Protein AF-A0A2P6QJM0-F1 (afdb_monomer_lite)

Sequence (159 aa):
MQVVRVQNLLHRGIGVHHAGLLPIVKEVVEMLFCRGVIKVVFDTLRKFDGKEFRQLLPGEYTKMAGRAGRRGLDKIGTVIVMCRDEILEERDLKHVIVGSATRLESQFRLTYIMIMHLLRVEELKVPIFFMSVPFIHIGERKQDRRSILNPFQIEEAKS

Secondary structure (DSSP, 8-state):
-HHHHHHHHHTTTEEE--TTS-HHHHHHHHHHHHTTSSEEEES-SEEE-SS-EEEPPHHHHHHHHGGGS-TTT-SS--EEE--SS----HHHHHHHHHSPPPP--------HHHHHHHHHSTT--HHHHHHH-HHHHTTTHHHHHHHSS--SSSSSS--

Structure (mmCIF, N/CA/C/O backbone):
data_AF-A0A2P6QJM0-F1
#
_entry.id   AF-A0A2P6QJM0-F1
#
loop_
_atom_site.group_PDB
_atom_site.id
_atom_site.type_symbol
_atom_site.label_atom_id
_atom_site.label_alt_id
_atom_site.label_comp_id
_atom_site.label_asym_id
_atom_site.label_entity_id
_atom_site.label_seq_id
_atom_site.pdbx_PDB_ins_code
_atom_site.Cartn_x
_atom_site.Cartn_y
_atom_site.Cartn_z
_atom_site.occupancy
_atom_site.B_iso_or_equiv
_atom_site.auth_seq_id
_atom_site.auth_comp_id
_atom_site.auth_asym_id
_atom_site.auth_atom_id
_atom_site.pdbx_PDB_model_num
ATOM 1 N N . MET A 1 1 ? -3.262 13.580 -19.396 1.00 64.44 1 MET A N 1
ATOM 2 C CA . MET A 1 1 ? -4.316 12.952 -18.563 1.00 64.44 1 MET A CA 1
ATOM 3 C C . MET A 1 1 ? -3.785 11.644 -17.979 1.00 64.44 1 MET A C 1
ATOM 5 O O . MET A 1 1 ? -3.162 10.887 -18.717 1.00 64.44 1 MET A O 1
ATOM 9 N N . GLN A 1 2 ? -3.990 11.377 -16.684 1.00 72.00 2 GLN A N 1
ATOM 10 C CA . GLN A 1 2 ? -3.441 10.200 -15.980 1.00 72.00 2 GLN A CA 1
ATOM 11 C C . GLN A 1 2 ? -3.797 8.862 -16.662 1.00 72.00 2 GLN A C 1
ATOM 13 O O . GLN A 1 2 ? -2.964 7.963 -16.736 1.00 72.00 2 GLN A O 1
ATOM 18 N N . VAL A 1 3 ? -5.008 8.764 -17.221 1.00 82.44 3 VAL A N 1
ATOM 19 C CA . VAL A 1 3 ? -5.524 7.565 -17.905 1.00 82.44 3 VAL A CA 1
ATOM 20 C C . VAL A 1 3 ? -4.653 7.161 -19.098 1.00 82.44 3 VAL A C 1
ATOM 22 O O . VAL A 1 3 ? -4.223 6.016 -19.174 1.00 82.44 3 VAL A O 1
ATOM 25 N N . VAL A 1 4 ? -4.311 8.108 -19.977 1.00 85.31 4 VAL A N 1
ATOM 26 C CA . VAL A 1 4 ? -3.499 7.847 -21.183 1.00 85.31 4 VAL A CA 1
ATOM 27 C C . VAL A 1 4 ? -2.096 7.354 -20.813 1.00 85.31 4 VAL A C 1
ATOM 29 O O . VAL A 1 4 ? -1.562 6.435 -21.430 1.00 85.31 4 VAL A O 1
ATOM 32 N N . ARG A 1 5 ? -1.503 7.920 -19.752 1.00 81.50 5 ARG A N 1
ATOM 33 C CA . ARG A 1 5 ? -0.182 7.502 -19.260 1.00 81.50 5 ARG A CA 1
ATOM 34 C C . ARG A 1 5 ? -0.206 6.059 -18.753 1.00 81.50 5 ARG A C 1
ATOM 36 O O . ARG A 1 5 ? 0.697 5.294 -19.080 1.00 81.50 5 ARG A O 1
ATOM 43 N N . VAL A 1 6 ? -1.225 5.684 -17.980 1.00 82.69 6 VAL A N 1
ATOM 44 C CA . VAL A 1 6 ? -1.355 4.313 -17.461 1.00 82.69 6 VAL A CA 1
ATOM 45 C C . VAL A 1 6 ? -1.690 3.329 -18.581 1.00 82.69 6 VAL A C 1
ATOM 47 O O . VAL A 1 6 ? -1.086 2.265 -18.633 1.00 82.69 6 VAL A O 1
ATOM 50 N N . GLN A 1 7 ? -2.554 3.697 -19.528 1.00 85.69 7 GLN A N 1
ATOM 51 C CA . GLN A 1 7 ? -2.875 2.866 -20.691 1.00 85.69 7 GLN A CA 1
ATOM 52 C C . GLN A 1 7 ? -1.621 2.494 -21.500 1.00 85.69 7 GLN A C 1
ATOM 54 O O . GLN A 1 7 ? -1.417 1.325 -21.821 1.00 85.69 7 GLN A O 1
ATOM 59 N N . ASN A 1 8 ? -0.739 3.463 -21.763 1.00 85.12 8 ASN A N 1
ATOM 60 C CA . ASN A 1 8 ? 0.519 3.218 -22.476 1.00 85.12 8 ASN A CA 1
ATOM 61 C C . ASN A 1 8 ? 1.452 2.250 -21.733 1.00 85.12 8 ASN A C 1
ATOM 63 O O . ASN A 1 8 ? 2.170 1.481 -22.367 1.00 85.12 8 ASN A O 1
ATOM 67 N N . LEU A 1 9 ? 1.452 2.273 -20.399 1.00 82.81 9 LEU A N 1
ATOM 68 C CA . LEU A 1 9 ? 2.246 1.349 -19.586 1.00 82.81 9 LEU A CA 1
ATOM 69 C C . LEU A 1 9 ? 1.616 -0.047 -19.547 1.00 82.81 9 LEU A C 1
ATOM 71 O O . LEU A 1 9 ? 2.327 -1.041 -19.694 1.00 82.81 9 LEU A O 1
ATOM 75 N N . LEU A 1 10 ? 0.287 -0.122 -19.460 1.00 82.88 10 LEU A N 1
ATOM 76 C CA . LEU A 1 10 ? -0.452 -1.383 -19.484 1.00 82.88 10 LEU A CA 1
ATOM 77 C C . LEU A 1 10 ? -0.259 -2.137 -20.805 1.00 82.88 10 LEU A C 1
ATOM 79 O O . LEU A 1 10 ? -0.044 -3.345 -20.771 1.00 82.88 10 LEU A O 1
ATOM 83 N N . HIS A 1 11 ? -0.228 -1.441 -21.949 1.00 84.00 11 HIS A N 1
ATOM 84 C CA . HIS A 1 11 ? 0.108 -2.055 -23.244 1.00 84.00 11 HIS A CA 1
ATOM 85 C C . HIS A 1 11 ? 1.513 -2.673 -23.281 1.00 84.00 11 HIS A C 1
ATOM 87 O O . HIS A 1 11 ? 1.771 -3.570 -24.076 1.00 84.00 11 HIS A O 1
ATOM 93 N N . ARG A 1 12 ? 2.423 -2.222 -22.410 1.00 82.88 12 ARG A N 1
ATOM 94 C CA . ARG A 1 12 ? 3.784 -2.761 -22.272 1.00 82.88 12 ARG A CA 1
ATOM 95 C C . ARG A 1 12 ? 3.887 -3.840 -21.189 1.00 82.88 12 ARG A C 1
ATOM 97 O O . ARG A 1 12 ? 4.993 -4.251 -20.856 1.00 82.88 12 ARG A O 1
ATOM 104 N N . GLY A 1 13 ? 2.763 -4.275 -20.614 1.00 78.75 13 GLY A N 1
ATOM 105 C CA . GLY A 1 13 ? 2.743 -5.255 -19.529 1.00 78.75 13 GLY A CA 1
ATOM 106 C C . GLY A 1 13 ? 3.102 -4.673 -18.155 1.00 78.75 13 GLY A C 1
ATOM 107 O O . GLY A 1 13 ? 3.442 -5.425 -17.242 1.00 78.75 13 GLY A O 1
ATOM 108 N N . ILE A 1 14 ? 3.066 -3.345 -17.993 1.00 82.00 14 ILE A N 1
ATOM 109 C CA . ILE A 1 14 ? 3.512 -2.649 -16.781 1.00 82.00 14 ILE A CA 1
ATOM 110 C C . ILE A 1 14 ? 2.326 -1.934 -16.126 1.00 82.00 14 ILE A C 1
ATOM 112 O O . ILE A 1 14 ? 1.753 -1.000 -16.682 1.00 82.00 14 ILE A O 1
ATOM 116 N N . GLY A 1 15 ? 1.975 -2.350 -14.912 1.00 80.50 15 GLY A N 1
ATOM 117 C CA . GLY A 1 15 ? 1.005 -1.664 -14.064 1.00 80.50 15 GLY A CA 1
ATOM 118 C C . GLY A 1 15 ? 1.698 -0.706 -13.113 1.00 80.50 15 GLY A C 1
ATOM 119 O O . GLY A 1 15 ? 2.701 -1.072 -12.512 1.00 80.50 15 GLY A O 1
ATOM 120 N N . VAL A 1 16 ? 1.154 0.495 -12.933 1.00 81.69 16 VAL A N 1
ATOM 121 C CA . VAL A 1 16 ? 1.629 1.425 -11.903 1.00 81.69 16 VAL A CA 1
ATOM 122 C C . VAL A 1 16 ? 0.657 1.405 -10.734 1.00 81.69 16 VAL A C 1
ATOM 124 O O . VAL A 1 16 ? -0.548 1.502 -10.951 1.00 81.69 16 VAL A O 1
ATOM 127 N N . HIS A 1 17 ? 1.163 1.306 -9.505 1.00 77.69 17 HIS A N 1
ATOM 128 C CA . HIS A 1 17 ? 0.351 1.355 -8.288 1.00 77.69 17 HIS A CA 1
ATOM 129 C C . HIS A 1 17 ? 0.906 2.413 -7.329 1.00 77.69 17 HIS A C 1
ATOM 131 O O . HIS A 1 17 ? 1.977 2.246 -6.755 1.00 77.69 17 HIS A O 1
ATOM 137 N N . HIS A 1 18 ? 0.201 3.537 -7.190 1.00 76.25 18 HIS A N 1
ATOM 138 C CA . HIS A 1 18 ? 0.476 4.548 -6.165 1.00 76.25 18 HIS A CA 1
ATOM 139 C C . HIS A 1 18 ? -0.837 5.154 -5.649 1.00 76.25 18 HIS A C 1
ATOM 141 O O . HIS A 1 18 ? -1.878 5.084 -6.307 1.00 76.25 18 HIS A O 1
ATOM 147 N N . ALA A 1 19 ? -0.798 5.763 -4.461 1.00 67.00 19 ALA A N 1
ATOM 148 C CA . ALA A 1 19 ? -1.989 6.278 -3.774 1.00 67.00 19 ALA A CA 1
ATOM 149 C C . ALA A 1 19 ? -2.710 7.421 -4.516 1.00 67.00 19 ALA A C 1
ATOM 151 O O . ALA A 1 19 ? -3.883 7.667 -4.263 1.00 67.00 19 ALA A O 1
ATOM 152 N N . GLY A 1 20 ? -2.015 8.100 -5.430 1.00 71.69 20 GLY A N 1
ATOM 153 C CA . GLY A 1 20 ? -2.546 9.207 -6.234 1.00 71.69 20 GLY A CA 1
ATOM 154 C C . GLY A 1 20 ? -3.296 8.786 -7.502 1.00 71.69 20 GLY A C 1
ATOM 155 O O . GLY A 1 20 ? -3.702 9.655 -8.266 1.00 71.69 20 GLY A O 1
ATOM 156 N N . LEU A 1 21 ? -3.458 7.486 -7.770 1.00 77.19 21 LEU A N 1
ATOM 157 C CA . LEU A 1 21 ? -4.240 7.026 -8.917 1.00 77.19 21 LEU A CA 1
ATOM 158 C C . LEU A 1 21 ? -5.743 7.144 -8.639 1.00 77.19 21 LEU A C 1
ATOM 160 O O . LEU A 1 21 ? -6.222 6.670 -7.611 1.00 77.19 21 LEU A O 1
ATOM 164 N N . LEU A 1 22 ? -6.493 7.688 -9.606 1.00 82.00 22 LEU A N 1
ATOM 165 C CA . LEU A 1 22 ? -7.953 7.543 -9.678 1.00 82.00 22 LEU A CA 1
ATOM 166 C C . LEU A 1 22 ? -8.413 6.112 -9.309 1.00 82.00 22 LEU A C 1
ATOM 168 O O . LEU A 1 22 ? -7.851 5.156 -9.858 1.00 82.00 22 LEU A O 1
ATOM 172 N N . PRO A 1 23 ? -9.456 5.950 -8.467 1.00 82.00 23 PRO A N 1
ATOM 173 C CA . PRO A 1 23 ? -9.934 4.638 -8.021 1.00 82.00 23 PRO A CA 1
ATOM 174 C C . PRO A 1 23 ? -10.176 3.648 -9.168 1.00 82.00 23 PRO A C 1
ATOM 176 O O . PRO A 1 23 ? -9.668 2.532 -9.125 1.00 82.00 23 PRO A O 1
ATOM 179 N N . ILE A 1 24 ? -10.824 4.100 -10.250 1.00 85.38 24 ILE A N 1
ATOM 180 C CA . ILE A 1 24 ? -11.087 3.287 -11.451 1.00 85.38 24 ILE A CA 1
ATOM 181 C C . ILE A 1 24 ? -9.796 2.749 -12.093 1.00 85.38 24 ILE A C 1
ATOM 183 O O . ILE A 1 24 ? -9.723 1.600 -12.519 1.00 85.38 24 ILE A O 1
ATOM 187 N N . VAL A 1 25 ? -8.736 3.561 -12.138 1.00 84.00 25 VAL A N 1
ATOM 188 C CA . VAL A 1 25 ? -7.452 3.174 -12.739 1.00 84.00 25 VAL A CA 1
ATOM 189 C C . VAL A 1 25 ? -6.742 2.159 -11.848 1.00 84.00 25 VAL A C 1
ATOM 191 O O . VAL A 1 25 ? -6.160 1.198 -12.347 1.00 84.00 25 VAL A O 1
ATOM 194 N N . LYS A 1 26 ? -6.824 2.347 -10.529 1.00 81.12 26 LYS A N 1
ATOM 195 C CA . LYS A 1 26 ? -6.265 1.422 -9.544 1.00 81.12 26 LYS A CA 1
ATOM 196 C C . LYS A 1 26 ? -6.932 0.047 -9.620 1.00 81.12 26 LYS A C 1
ATOM 198 O O . LYS A 1 26 ? -6.224 -0.954 -9.644 1.00 81.12 26 LYS A O 1
ATOM 203 N N . GLU A 1 27 ? -8.259 -0.006 -9.735 1.00 83.12 27 GLU A N 1
ATOM 204 C CA . GLU A 1 27 ? -9.007 -1.261 -9.893 1.00 83.12 27 GLU A CA 1
ATOM 205 C C . GLU A 1 27 ? -8.611 -2.020 -11.164 1.00 83.12 27 GLU A C 1
ATOM 207 O O . GLU A 1 27 ? -8.372 -3.227 -11.113 1.00 83.12 27 GLU A O 1
ATOM 212 N N . VAL A 1 28 ? -8.472 -1.322 -12.297 1.00 85.62 28 VAL A N 1
ATOM 213 C CA . VAL A 1 28 ? -8.047 -1.942 -13.563 1.00 85.62 28 VAL A CA 1
ATOM 214 C C . VAL A 1 28 ? -6.632 -2.510 -13.455 1.00 85.62 28 VAL A C 1
ATOM 216 O O . VAL A 1 28 ? -6.401 -3.646 -13.870 1.00 85.62 28 VAL A O 1
ATOM 219 N N . VAL A 1 29 ? -5.691 -1.759 -12.873 1.00 82.81 29 VAL A N 1
ATOM 220 C CA . VAL A 1 29 ? -4.320 -2.243 -12.648 1.00 82.81 29 VAL A CA 1
ATOM 221 C C . VAL A 1 29 ? -4.327 -3.471 -11.735 1.00 82.81 29 VAL A C 1
ATOM 223 O O . VAL A 1 29 ? -3.688 -4.467 -12.061 1.00 82.81 29 VAL A O 1
ATOM 226 N N . GLU A 1 30 ? -5.076 -3.452 -10.630 1.00 78.25 30 GLU A N 1
ATOM 227 C CA . GLU A 1 30 ? -5.169 -4.596 -9.714 1.00 78.25 30 GLU A CA 1
ATOM 228 C C . GLU A 1 30 ? -5.797 -5.829 -10.386 1.00 78.25 30 GLU A C 1
ATOM 230 O O . GLU A 1 30 ? -5.301 -6.943 -10.222 1.00 78.25 30 GLU A O 1
ATOM 235 N N . MET A 1 31 ? -6.837 -5.648 -11.201 1.00 81.81 31 MET A N 1
ATOM 236 C CA . MET A 1 31 ? -7.498 -6.738 -11.923 1.00 81.81 31 MET A CA 1
ATOM 237 C C . MET A 1 31 ? -6.581 -7.380 -12.972 1.00 81.81 31 MET A C 1
ATOM 239 O O . MET A 1 31 ? -6.449 -8.607 -13.017 1.00 81.81 31 MET A O 1
ATOM 243 N N . LEU A 1 32 ? -5.906 -6.569 -13.790 1.00 80.75 32 LEU A N 1
ATOM 244 C CA . LEU A 1 32 ? -4.950 -7.053 -14.790 1.00 80.75 32 LEU A CA 1
ATOM 245 C C . LEU A 1 32 ? -3.743 -7.726 -14.126 1.00 80.75 32 LEU A C 1
ATOM 247 O O . LEU A 1 32 ? -3.238 -8.741 -14.611 1.00 80.75 32 LEU A O 1
ATOM 251 N N . PHE A 1 33 ? -3.319 -7.213 -12.975 1.00 77.88 33 PHE A N 1
ATOM 252 C CA . PHE A 1 33 ? -2.262 -7.824 -12.191 1.00 77.88 33 PHE A CA 1
ATOM 253 C C . PHE A 1 33 ? -2.667 -9.202 -11.645 1.00 77.88 33 PHE A C 1
ATOM 255 O O . PHE A 1 33 ? -1.943 -10.177 -11.836 1.00 77.88 33 PHE A O 1
ATOM 262 N N . CYS A 1 34 ? -3.863 -9.328 -11.063 1.00 72.75 34 CYS A N 1
ATOM 263 C CA . CYS A 1 34 ? -4.404 -10.612 -10.603 1.00 72.75 34 CYS A CA 1
ATOM 264 C C . CYS A 1 34 ? -4.560 -11.632 -11.743 1.00 72.75 34 CYS A C 1
ATOM 266 O O . CYS A 1 34 ? -4.386 -12.834 -11.536 1.00 72.75 34 CYS A O 1
ATOM 268 N N . ARG A 1 35 ? -4.836 -11.173 -12.970 1.00 77.75 35 ARG A N 1
ATOM 269 C CA . ARG A 1 35 ? -4.856 -12.026 -14.170 1.00 77.75 35 ARG A CA 1
ATOM 270 C C . ARG A 1 35 ? -3.460 -12.451 -14.642 1.00 77.75 35 ARG A C 1
ATOM 272 O O . ARG A 1 35 ? -3.355 -13.377 -15.439 1.00 77.75 35 ARG A O 1
ATOM 279 N N . GLY A 1 36 ? -2.394 -11.840 -14.122 1.00 72.56 36 GLY A N 1
ATOM 280 C CA . GLY A 1 36 ? -1.001 -12.142 -14.463 1.00 72.56 36 GLY A CA 1
ATOM 281 C C . GLY A 1 36 ? -0.557 -11.613 -15.821 1.00 72.56 36 GLY A C 1
ATOM 282 O O . GLY A 1 36 ? 0.459 -12.067 -16.338 1.00 72.56 36 GLY A O 1
ATOM 283 N N . VAL A 1 37 ? -1.310 -10.677 -16.404 1.00 77.69 37 VAL A N 1
ATOM 284 C CA . VAL A 1 37 ? -0.973 -10.074 -17.704 1.00 77.69 37 VAL A CA 1
ATOM 285 C C . VAL A 1 37 ? 0.001 -8.901 -17.574 1.00 77.69 37 VAL A C 1
ATOM 287 O O . VAL A 1 37 ? 0.584 -8.481 -18.568 1.00 77.69 37 VAL A O 1
ATOM 290 N N . ILE A 1 38 ? 0.197 -8.380 -16.357 1.00 77.62 38 ILE A N 1
ATOM 291 C CA . ILE A 1 38 ? 1.110 -7.267 -16.079 1.00 77.62 38 ILE A CA 1
ATOM 292 C C . ILE A 1 38 ? 1.948 -7.518 -14.820 1.00 77.62 38 ILE A C 1
ATOM 294 O O . ILE A 1 38 ? 1.538 -8.255 -13.922 1.00 77.62 38 ILE A O 1
ATOM 298 N N . LYS A 1 39 ? 3.108 -6.864 -14.724 1.00 75.12 39 LYS A N 1
ATOM 299 C CA . LYS A 1 39 ? 3.902 -6.738 -13.489 1.00 75.12 39 LYS A CA 1
ATOM 300 C C . LYS A 1 39 ? 3.613 -5.383 -12.831 1.00 75.12 39 LYS A C 1
ATOM 302 O O . LYS A 1 39 ? 3.436 -4.394 -13.541 1.00 75.12 39 LYS A O 1
ATOM 307 N N . VAL A 1 40 ? 3.536 -5.330 -11.496 1.00 71.25 40 VAL A N 1
ATOM 308 C CA . VAL A 1 40 ? 3.243 -4.088 -10.753 1.00 71.25 40 VAL A CA 1
ATOM 309 C C . VAL A 1 40 ? 4.525 -3.359 -10.379 1.00 71.25 40 VAL A C 1
ATOM 311 O O . VAL A 1 40 ? 5.472 -3.934 -9.841 1.00 71.25 40 VAL A O 1
ATOM 314 N N . VAL A 1 41 ? 4.503 -2.064 -10.658 1.00 70.56 41 VAL A N 1
ATOM 315 C CA . VAL A 1 41 ? 5.556 -1.098 -10.405 1.00 70.56 41 VAL A CA 1
ATOM 316 C C . VAL A 1 41 ? 5.012 -0.028 -9.461 1.00 70.56 41 VAL A C 1
ATOM 318 O O . VAL A 1 41 ? 3.987 0.599 -9.736 1.00 70.56 41 VAL A O 1
ATOM 321 N N . PHE A 1 42 ? 5.694 0.193 -8.346 1.00 72.81 42 PHE A N 1
ATOM 322 C CA . PHE A 1 42 ? 5.407 1.295 -7.434 1.00 72.81 42 PHE A CA 1
ATO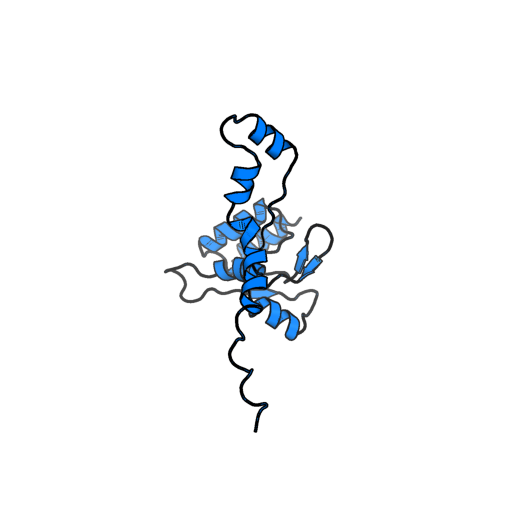M 323 C C . PHE A 1 42 ? 6.130 2.547 -7.927 1.00 72.81 42 PHE A C 1
ATOM 325 O O . PHE A 1 42 ? 7.348 2.523 -8.057 1.00 72.81 42 PHE A O 1
ATOM 332 N N . ASP A 1 43 ? 5.389 3.618 -8.231 1.00 69.44 43 ASP A N 1
ATOM 333 C CA . ASP A 1 43 ? 5.972 4.867 -8.765 1.00 69.44 43 ASP A CA 1
ATOM 334 C C . ASP A 1 43 ? 6.713 5.665 -7.685 1.00 69.44 43 ASP A C 1
ATOM 336 O O . ASP A 1 43 ? 7.701 6.327 -7.974 1.00 69.44 43 ASP A O 1
ATOM 340 N N . THR A 1 44 ? 6.222 5.609 -6.441 1.00 75.25 44 THR A N 1
ATOM 341 C CA . THR A 1 44 ? 6.821 6.262 -5.273 1.00 75.25 44 THR A CA 1
ATOM 342 C C . THR A 1 44 ? 6.507 5.471 -4.001 1.00 75.25 44 THR A C 1
ATOM 344 O O . THR A 1 44 ? 5.465 4.816 -3.902 1.00 75.25 44 THR A O 1
ATOM 347 N N . LEU A 1 45 ? 7.377 5.561 -2.988 1.00 79.62 45 LEU A N 1
ATOM 348 C CA . LEU A 1 45 ? 7.113 5.031 -1.640 1.00 79.62 45 LEU A CA 1
ATOM 349 C C . LEU A 1 45 ? 6.497 6.083 -0.702 1.00 79.62 45 LEU A C 1
ATOM 351 O O . LEU A 1 45 ? 6.648 6.011 0.518 1.00 79.62 45 LEU A O 1
ATOM 355 N N . ARG A 1 46 ? 5.790 7.070 -1.264 1.00 79.94 46 ARG A N 1
ATOM 356 C CA . ARG A 1 46 ? 5.089 8.113 -0.510 1.00 79.94 46 ARG A CA 1
ATOM 357 C C . ARG A 1 46 ? 3.588 8.035 -0.749 1.00 79.94 46 ARG A C 1
ATOM 359 O O . ARG A 1 46 ? 3.117 7.720 -1.841 1.00 79.94 46 ARG A O 1
ATOM 366 N N . LYS A 1 47 ? 2.826 8.347 0.290 1.00 81.19 47 LYS A N 1
ATOM 367 C CA . LYS A 1 47 ? 1.368 8.369 0.290 1.00 81.19 47 LYS A CA 1
ATOM 368 C C . LYS A 1 47 ? 0.875 9.715 0.806 1.00 81.19 47 LYS A C 1
ATOM 370 O O . LYS A 1 47 ? 1.405 10.247 1.777 1.00 81.19 47 LYS A O 1
ATOM 375 N N . PHE A 1 48 ? -0.155 10.242 0.151 1.00 80.62 48 PHE A N 1
ATOM 376 C CA . PHE A 1 48 ? -0.885 11.409 0.627 1.00 80.62 48 PHE A CA 1
ATOM 377 C C . PHE A 1 48 ? -1.940 10.983 1.649 1.00 80.62 48 PHE A C 1
ATOM 379 O O . PHE A 1 48 ? -2.811 10.169 1.338 1.00 80.62 48 PHE A O 1
ATOM 386 N N . ASP A 1 49 ? -1.870 11.546 2.849 1.00 81.06 49 ASP A N 1
ATOM 387 C CA . ASP A 1 49 ? -2.778 11.220 3.957 1.00 81.06 49 ASP A CA 1
ATOM 388 C C . ASP A 1 49 ? -3.943 12.216 4.105 1.00 81.06 49 ASP A C 1
ATOM 390 O O . ASP A 1 49 ? -4.648 12.228 5.111 1.00 81.06 49 ASP A O 1
ATOM 394 N N . GLY A 1 50 ? -4.152 13.079 3.106 1.00 79.50 50 GLY A N 1
ATOM 395 C CA . GLY A 1 50 ? -5.155 14.149 3.150 1.00 79.50 50 GLY A CA 1
ATOM 396 C C . GLY A 1 50 ? -4.604 15.492 3.638 1.00 79.50 50 GLY A C 1
ATOM 397 O O . GLY A 1 50 ? -5.247 16.515 3.428 1.00 79.50 50 GLY A O 1
ATOM 398 N N . LYS A 1 51 ? -3.413 15.500 4.250 1.00 84.06 51 LYS A N 1
ATOM 399 C CA . LYS A 1 51 ? -2.700 16.713 4.689 1.00 84.06 51 LYS A CA 1
ATOM 400 C C . LYS A 1 51 ? -1.380 16.892 3.949 1.00 84.06 51 LYS A C 1
ATOM 402 O O . LYS A 1 51 ? -1.163 17.915 3.315 1.00 84.06 51 LYS A O 1
ATOM 407 N N . GLU A 1 52 ? -0.528 15.874 3.994 1.00 84.88 52 GLU A N 1
ATOM 408 C CA . GLU A 1 52 ? 0.803 15.900 3.394 1.00 84.88 52 GLU A CA 1
ATOM 409 C C . GLU A 1 52 ? 1.164 14.554 2.758 1.00 84.88 52 GLU A C 1
ATOM 411 O O . GLU A 1 52 ? 0.519 13.527 3.001 1.00 84.88 52 GLU A O 1
ATOM 416 N N . PHE A 1 53 ? 2.202 14.572 1.921 1.00 80.56 53 PHE A N 1
ATOM 417 C CA . PHE A 1 53 ? 2.826 13.363 1.398 1.00 80.56 53 PHE A CA 1
ATOM 418 C C . PHE A 1 53 ? 3.839 12.839 2.414 1.00 80.56 53 PHE A C 1
ATOM 420 O O . PHE A 1 53 ? 4.912 13.419 2.571 1.00 80.56 53 PHE A O 1
ATOM 427 N N . ARG A 1 54 ? 3.544 11.706 3.049 1.00 84.94 54 ARG A N 1
ATOM 428 C CA . ARG A 1 54 ? 4.470 11.019 3.961 1.00 84.94 54 ARG A CA 1
ATOM 429 C C . ARG A 1 54 ? 4.988 9.714 3.368 1.00 84.94 54 ARG A C 1
ATOM 431 O O . ARG A 1 54 ? 4.409 9.193 2.417 1.00 84.94 54 ARG A O 1
ATOM 438 N N . GLN A 1 55 ? 6.060 9.167 3.933 1.00 84.06 55 GLN A N 1
ATOM 439 C CA . GLN A 1 55 ? 6.534 7.830 3.569 1.00 84.06 55 GLN A CA 1
ATOM 440 C C . GLN A 1 55 ? 5.481 6.761 3.906 1.00 84.06 55 GLN A C 1
ATOM 442 O O . GLN A 1 55 ? 4.695 6.899 4.853 1.00 84.06 55 GLN A O 1
ATOM 447 N N . LEU A 1 56 ? 5.445 5.701 3.098 1.00 85.44 56 LEU A N 1
ATOM 448 C CA . LEU A 1 56 ? 4.603 4.536 3.343 1.00 85.44 56 LEU A CA 1
ATOM 449 C C . LEU A 1 56 ? 5.004 3.851 4.644 1.00 85.44 56 LEU A C 1
ATOM 451 O O . LEU A 1 56 ? 6.179 3.625 4.908 1.00 85.44 56 LEU A O 1
ATOM 455 N N . LEU A 1 57 ? 4.012 3.442 5.426 1.00 87.75 57 LEU A N 1
ATOM 456 C CA . LEU A 1 57 ? 4.270 2.593 6.580 1.00 87.75 57 LEU A CA 1
ATOM 457 C C . LEU A 1 57 ? 4.630 1.175 6.107 1.00 87.75 57 LEU A C 1
ATOM 459 O O . LEU A 1 57 ? 4.082 0.712 5.098 1.00 87.75 57 LEU A O 1
ATOM 463 N N . PRO A 1 58 ? 5.439 0.418 6.867 1.00 89.50 58 PRO A N 1
ATOM 464 C CA . PRO A 1 58 ? 5.839 -0.935 6.468 1.00 89.50 58 PRO A CA 1
ATOM 465 C C . PRO A 1 58 ? 4.644 -1.880 6.265 1.00 89.50 58 PRO A C 1
ATOM 467 O O . PRO A 1 58 ? 4.609 -2.706 5.351 1.00 89.50 58 PRO A O 1
ATOM 470 N N . GLY A 1 59 ? 3.591 -1.701 7.071 1.00 87.31 59 GLY A N 1
ATOM 471 C CA . GLY A 1 59 ? 2.332 -2.429 6.915 1.00 87.31 59 GLY A CA 1
ATOM 472 C C . GLY A 1 59 ? 1.540 -2.043 5.658 1.00 87.31 59 GLY A C 1
ATOM 473 O O . GLY A 1 59 ? 0.846 -2.888 5.098 1.00 87.31 59 GLY A O 1
ATOM 474 N N . GLU A 1 60 ? 1.635 -0.795 5.190 1.00 85.31 60 GLU A N 1
ATOM 475 C CA . GLU A 1 60 ? 1.015 -0.355 3.931 1.00 85.31 60 GLU A CA 1
ATOM 476 C C . GLU A 1 60 ? 1.765 -0.948 2.737 1.00 85.31 60 GLU A C 1
ATOM 478 O O . GLU A 1 60 ? 1.135 -1.535 1.856 1.00 85.31 60 GLU A O 1
ATOM 483 N N . TYR A 1 61 ? 3.101 -0.873 2.752 1.00 86.38 61 TYR A N 1
ATOM 484 C CA . TYR A 1 61 ? 3.950 -1.500 1.741 1.00 86.38 61 TYR A CA 1
ATOM 485 C C . TYR A 1 61 ? 3.687 -3.007 1.654 1.00 86.38 61 TYR A C 1
ATOM 487 O O . TYR A 1 61 ? 3.341 -3.499 0.585 1.00 86.38 61 TYR A O 1
ATOM 495 N N . THR A 1 62 ? 3.725 -3.727 2.780 1.00 86.31 62 THR A N 1
ATOM 496 C CA . THR A 1 62 ? 3.487 -5.181 2.821 1.00 86.31 62 THR A CA 1
ATOM 497 C C . THR A 1 62 ? 2.110 -5.561 2.272 1.00 86.31 62 THR A C 1
ATOM 499 O O . THR A 1 62 ? 1.982 -6.553 1.559 1.00 86.31 62 THR A O 1
ATOM 502 N N . LYS A 1 63 ? 1.063 -4.768 2.541 1.00 83.38 63 LYS A N 1
ATOM 503 C CA . LYS A 1 63 ? -0.283 -5.015 1.992 1.00 83.38 63 LYS A CA 1
ATOM 504 C C . LYS A 1 63 ? -0.337 -4.864 0.474 1.00 83.38 63 LYS A C 1
ATOM 506 O O . LYS A 1 63 ? -1.070 -5.607 -0.174 1.00 83.38 63 LYS A O 1
ATOM 511 N N . MET A 1 64 ? 0.394 -3.901 -0.082 1.00 81.50 64 MET A N 1
ATOM 512 C CA . MET A 1 64 ? 0.427 -3.671 -1.526 1.00 81.50 64 MET A CA 1
ATOM 513 C C . MET A 1 64 ? 1.356 -4.672 -2.224 1.00 81.50 64 MET A C 1
ATOM 515 O O . MET A 1 64 ? 0.923 -5.384 -3.125 1.00 81.50 64 MET A O 1
ATOM 519 N N . ALA A 1 65 ? 2.604 -4.784 -1.763 1.00 82.50 65 ALA A N 1
ATOM 520 C CA . ALA A 1 65 ? 3.624 -5.688 -2.288 1.00 82.50 65 ALA A CA 1
ATOM 521 C C . ALA A 1 65 ? 3.255 -7.168 -2.101 1.00 82.50 65 ALA A C 1
ATOM 523 O O . ALA A 1 65 ? 3.508 -7.983 -2.980 1.00 82.50 65 ALA A O 1
ATOM 524 N N . GLY A 1 66 ? 2.591 -7.525 -0.999 1.00 80.69 66 GLY A N 1
ATOM 525 C CA . GLY A 1 66 ? 2.161 -8.897 -0.715 1.00 80.69 66 GLY A CA 1
ATOM 526 C C . GLY A 1 66 ? 1.114 -9.438 -1.689 1.00 80.69 66 GLY A C 1
ATOM 527 O O . GLY A 1 66 ? 0.938 -10.649 -1.789 1.00 80.69 66 GLY A O 1
ATOM 528 N N . ARG A 1 67 ? 0.451 -8.565 -2.459 1.00 76.56 67 ARG A N 1
ATOM 529 C CA . ARG A 1 67 ? -0.426 -8.992 -3.555 1.00 76.56 67 ARG A CA 1
ATOM 530 C C . ARG A 1 67 ? 0.348 -9.445 -4.785 1.00 76.56 67 ARG A C 1
ATOM 532 O O . ARG A 1 67 ? -0.260 -10.072 -5.638 1.00 76.56 67 ARG A O 1
ATOM 539 N N . 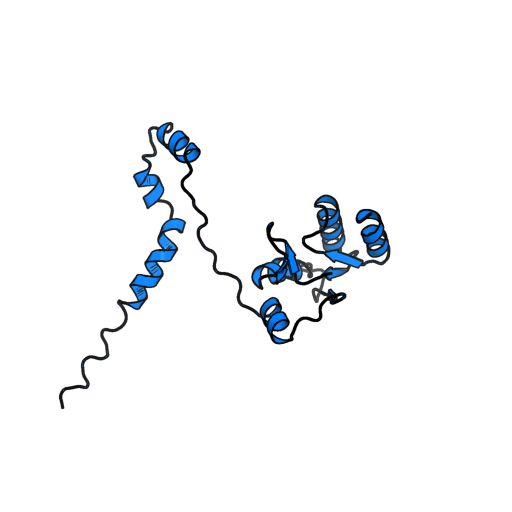ALA A 1 68 ? 1.655 -9.177 -4.871 1.00 78.06 68 ALA A N 1
ATOM 540 C CA . ALA A 1 68 ? 2.445 -9.366 -6.082 1.00 78.06 68 ALA A CA 1
ATOM 541 C C . ALA A 1 68 ? 2.676 -10.830 -6.512 1.00 78.06 68 ALA A C 1
ATOM 543 O O . ALA A 1 68 ? 3.208 -11.081 -7.592 1.00 78.06 68 ALA A O 1
ATOM 544 N N . GLY A 1 69 ? 2.325 -11.808 -5.678 1.00 75.94 69 GLY A N 1
ATOM 545 C CA . GLY A 1 69 ? 2.425 -13.228 -6.011 1.00 75.94 69 GLY A CA 1
ATOM 546 C C . GLY A 1 69 ? 1.054 -13.891 -6.035 1.00 75.94 69 GLY A C 1
ATOM 547 O O . GLY A 1 69 ? 0.316 -13.821 -5.052 1.00 75.94 69 GLY A O 1
ATOM 548 N N . ARG A 1 70 ? 0.716 -14.584 -7.129 1.00 77.50 70 ARG A N 1
ATOM 549 C CA . ARG A 1 70 ? -0.502 -15.401 -7.203 1.00 77.50 70 ARG A CA 1
ATOM 550 C C . ARG A 1 70 ? -0.227 -16.805 -6.680 1.00 77.50 70 ARG A C 1
ATOM 552 O O . ARG A 1 70 ? 0.594 -17.544 -7.229 1.00 77.50 70 ARG A O 1
ATOM 559 N N . ARG A 1 71 ? -0.951 -17.192 -5.628 1.00 82.00 71 ARG A N 1
ATOM 560 C CA . ARG A 1 71 ? -0.827 -18.510 -4.991 1.00 82.00 71 ARG A CA 1
ATOM 561 C C . ARG A 1 71 ? -1.074 -19.626 -6.013 1.00 82.00 71 ARG A C 1
ATOM 563 O O . ARG A 1 71 ? -2.138 -19.686 -6.614 1.00 82.00 71 ARG A O 1
ATOM 570 N N . GLY A 1 72 ? -0.090 -20.506 -6.183 1.00 81.12 72 GLY A N 1
ATOM 571 C CA . GLY A 1 72 ? -0.174 -21.663 -7.082 1.00 81.12 72 GLY A CA 1
ATOM 572 C C . GLY A 1 72 ? 0.116 -21.379 -8.561 1.00 81.12 72 GLY A C 1
ATOM 573 O O . GLY A 1 72 ? 0.237 -22.333 -9.320 1.00 81.12 72 GLY A O 1
ATOM 574 N N . LEU A 1 73 ? 0.268 -20.113 -8.970 1.00 78.25 73 LEU A N 1
ATOM 575 C CA . LEU A 1 73 ? 0.603 -19.740 -10.353 1.00 78.25 73 LEU A CA 1
ATOM 576 C C . LEU A 1 73 ? 2.011 -19.153 -10.467 1.00 78.25 73 LEU A C 1
ATOM 578 O O . LEU A 1 73 ? 2.747 -19.490 -11.390 1.00 78.25 73 LEU A O 1
ATOM 582 N N . ASP A 1 74 ? 2.403 -18.303 -9.518 1.00 80.38 74 ASP A N 1
ATOM 583 C CA . ASP A 1 74 ? 3.706 -17.645 -9.538 1.00 80.38 74 ASP A CA 1
ATOM 584 C C . ASP A 1 74 ? 4.624 -18.268 -8.475 1.00 80.38 74 ASP A C 1
ATOM 586 O O . ASP A 1 74 ? 4.268 -18.339 -7.299 1.00 80.38 74 ASP A O 1
ATOM 590 N N . LYS A 1 75 ? 5.834 -18.696 -8.869 1.00 80.19 75 LYS A N 1
ATOM 591 C CA . LYS A 1 75 ? 6.863 -19.170 -7.918 1.00 80.19 75 LYS A CA 1
ATOM 592 C C . LYS A 1 75 ? 7.410 -18.032 -7.047 1.00 80.19 75 LYS A C 1
ATOM 594 O O . LYS A 1 75 ? 7.818 -18.270 -5.917 1.00 80.19 75 LYS A O 1
ATOM 599 N N . ILE A 1 76 ? 7.445 -16.812 -7.593 1.00 80.69 76 ILE A N 1
ATOM 600 C CA . ILE A 1 76 ? 7.975 -15.603 -6.951 1.00 80.69 76 ILE A CA 1
ATOM 601 C C . ILE A 1 76 ? 7.079 -14.420 -7.341 1.00 80.69 76 ILE A C 1
ATOM 603 O O . ILE A 1 76 ? 6.799 -14.221 -8.525 1.00 80.69 76 ILE A O 1
ATOM 607 N N . GLY A 1 77 ? 6.649 -13.624 -6.359 1.00 77.31 77 GLY A N 1
ATOM 608 C CA . GLY A 1 77 ? 5.972 -12.349 -6.600 1.00 77.31 77 GLY A CA 1
ATOM 609 C C . GLY A 1 77 ? 6.991 -11.242 -6.857 1.00 77.31 77 GLY A C 1
ATOM 610 O O . GLY A 1 77 ? 7.783 -10.917 -5.977 1.00 77.31 77 GLY A O 1
ATOM 611 N N . THR A 1 78 ? 7.004 -10.679 -8.065 1.00 77.81 78 THR A N 1
ATOM 612 C CA . THR A 1 78 ? 7.955 -9.619 -8.432 1.00 77.81 78 THR A CA 1
ATOM 613 C C . THR A 1 78 ? 7.353 -8.251 -8.146 1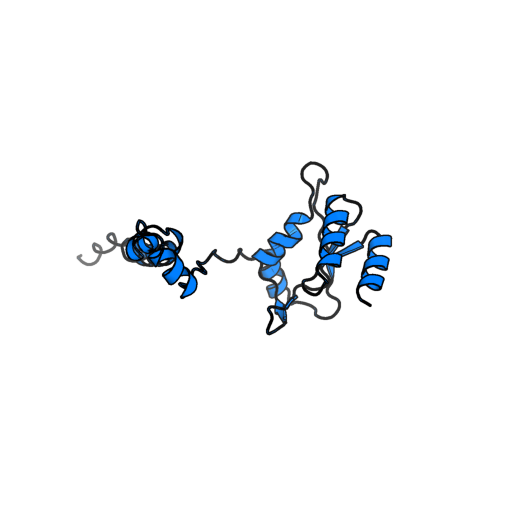.00 77.81 78 THR A C 1
ATOM 615 O O . THR A 1 78 ? 6.315 -7.904 -8.708 1.00 77.81 78 THR A O 1
ATOM 618 N N . VAL A 1 79 ? 8.041 -7.465 -7.322 1.00 79.31 79 VAL A N 1
ATOM 619 C CA . VAL A 1 79 ? 7.717 -6.069 -7.023 1.00 79.31 79 VAL A CA 1
ATOM 620 C C . VAL A 1 79 ? 8.863 -5.194 -7.502 1.00 79.31 79 VAL A C 1
ATOM 622 O O . VAL A 1 79 ? 10.016 -5.469 -7.180 1.00 79.31 79 VAL A O 1
ATOM 625 N N . ILE A 1 80 ? 8.551 -4.142 -8.257 1.00 80.94 80 ILE A N 1
ATOM 626 C CA . ILE A 1 80 ? 9.540 -3.158 -8.704 1.00 80.94 80 ILE A CA 1
ATOM 627 C C . ILE A 1 80 ? 9.186 -1.817 -8.070 1.00 80.94 80 ILE A C 1
ATOM 629 O O . ILE A 1 80 ? 8.049 -1.362 -8.177 1.00 80.94 80 ILE A O 1
ATOM 633 N N . VAL A 1 81 ? 10.158 -1.186 -7.420 1.00 79.38 81 VAL A N 1
ATOM 634 C CA . VAL A 1 81 ? 10.029 0.172 -6.886 1.00 79.38 81 VAL A CA 1
ATOM 635 C C . VAL A 1 81 ? 10.786 1.113 -7.811 1.00 79.38 81 VAL A C 1
ATOM 637 O O . VAL A 1 81 ? 11.967 0.904 -8.078 1.00 79.38 81 VAL A O 1
ATOM 640 N N . MET A 1 82 ? 10.101 2.132 -8.315 1.00 76.00 82 MET A N 1
ATOM 641 C CA . MET A 1 82 ? 10.703 3.206 -9.093 1.00 76.00 82 MET A CA 1
ATOM 642 C C . MET A 1 82 ? 11.005 4.369 -8.158 1.00 76.00 82 MET A C 1
ATOM 644 O O . MET A 1 82 ? 10.135 4.827 -7.425 1.00 76.00 82 MET A O 1
ATOM 648 N N . CYS A 1 83 ? 12.235 4.865 -8.216 1.00 68.38 83 CYS A N 1
ATOM 649 C CA . CYS A 1 83 ? 12.654 6.080 -7.526 1.00 68.38 83 CYS A CA 1
ATOM 650 C C . CYS A 1 83 ? 13.008 7.110 -8.601 1.00 68.38 83 CYS A C 1
ATOM 652 O O . CYS A 1 83 ? 14.154 7.171 -9.037 1.00 68.38 83 CYS A O 1
ATOM 654 N N . ARG A 1 84 ? 12.007 7.832 -9.126 1.00 62.50 84 ARG A N 1
ATOM 655 C CA . ARG A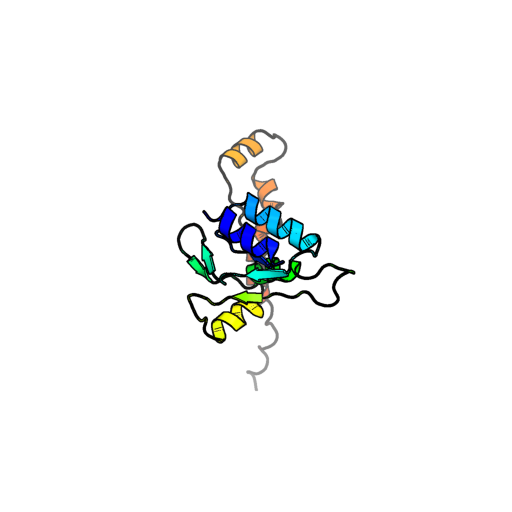 1 84 ? 12.229 8.827 -10.194 1.00 62.50 84 ARG A CA 1
ATOM 656 C C . ARG A 1 84 ? 12.673 10.186 -9.666 1.00 62.50 84 ARG A C 1
ATOM 658 O O . ARG A 1 84 ? 13.587 10.765 -10.237 1.00 62.50 84 ARG A O 1
ATOM 665 N N . ASP A 1 85 ? 12.038 10.658 -8.596 1.00 60.06 85 ASP A N 1
ATOM 666 C CA . ASP A 1 85 ? 12.159 12.057 -8.164 1.00 60.06 85 ASP A CA 1
ATOM 667 C C . ASP A 1 85 ? 12.903 12.214 -6.827 1.00 60.06 85 ASP A C 1
ATOM 669 O O . ASP A 1 85 ? 13.562 13.223 -6.599 1.00 60.06 85 ASP A O 1
ATOM 673 N N . GLU A 1 86 ? 12.847 11.206 -5.951 1.00 63.16 86 GLU A N 1
ATOM 674 C CA . GLU A 1 86 ? 13.500 11.217 -4.639 1.00 63.16 86 GLU A CA 1
ATOM 675 C C . GLU A 1 86 ? 14.212 9.880 -4.408 1.00 63.16 86 GLU A C 1
ATOM 677 O O . GLU A 1 86 ? 13.596 8.809 -4.439 1.00 63.16 86 GLU A O 1
ATOM 682 N N . ILE A 1 87 ? 15.526 9.938 -4.183 1.00 68.12 87 ILE A N 1
ATOM 683 C CA . ILE A 1 87 ? 16.307 8.784 -3.738 1.00 68.12 87 ILE A CA 1
ATOM 684 C C . ILE A 1 87 ? 16.125 8.697 -2.225 1.00 68.12 87 ILE A C 1
ATOM 686 O O . ILE A 1 87 ? 16.581 9.567 -1.489 1.00 68.12 87 ILE A O 1
ATOM 690 N N . LEU A 1 88 ? 15.426 7.660 -1.769 1.00 73.19 88 LEU A N 1
ATOM 691 C CA . LEU A 1 88 ? 15.293 7.375 -0.343 1.00 73.19 88 LEU A CA 1
ATOM 692 C C . LEU A 1 88 ? 16.632 6.898 0.213 1.00 73.19 88 LEU A C 1
ATOM 694 O O . LEU A 1 88 ? 17.312 6.082 -0.413 1.00 73.19 88 LEU A O 1
ATOM 698 N N . GLU A 1 89 ? 16.981 7.367 1.409 1.00 82.12 89 GLU A N 1
ATOM 699 C CA . GLU A 1 89 ? 18.118 6.816 2.134 1.00 82.12 89 GLU A CA 1
ATOM 700 C C . GLU A 1 89 ? 17.896 5.327 2.428 1.00 82.12 89 GLU A C 1
ATOM 702 O O . GLU A 1 89 ? 16.771 4.868 2.654 1.00 82.12 89 GLU A O 1
ATOM 707 N N . GLU A 1 90 ? 18.987 4.557 2.474 1.00 84.25 90 GLU A N 1
ATOM 708 C CA . GLU A 1 90 ? 18.936 3.112 2.726 1.00 84.25 90 GLU A CA 1
ATOM 709 C C . GLU A 1 90 ? 18.178 2.781 4.021 1.00 84.25 90 GLU A C 1
ATOM 711 O O . GLU A 1 90 ? 17.440 1.798 4.082 1.00 84.25 90 GLU A O 1
ATOM 716 N N . ARG A 1 91 ? 18.320 3.626 5.050 1.00 85.88 91 ARG A N 1
ATOM 717 C CA . ARG A 1 91 ? 17.651 3.458 6.347 1.00 85.88 91 ARG A CA 1
ATOM 718 C C . ARG A 1 91 ? 16.132 3.498 6.214 1.00 85.88 91 ARG A C 1
ATOM 720 O O . ARG A 1 91 ? 15.461 2.597 6.720 1.00 85.88 91 ARG A O 1
ATOM 727 N N . ASP A 1 92 ? 15.615 4.489 5.500 1.00 84.69 92 ASP A N 1
ATOM 728 C CA . ASP A 1 92 ? 14.182 4.674 5.283 1.00 84.69 92 ASP A CA 1
ATOM 729 C C . ASP A 1 92 ? 13.626 3.561 4.401 1.00 84.69 92 ASP A C 1
ATOM 731 O O . ASP A 1 92 ? 12.617 2.940 4.733 1.00 84.69 92 ASP A O 1
ATOM 735 N N . LEU A 1 93 ? 14.332 3.219 3.322 1.00 85.38 93 LEU A N 1
ATOM 736 C CA . LEU A 1 93 ? 13.932 2.128 2.439 1.00 85.38 93 LEU A CA 1
ATOM 737 C C . LEU A 1 93 ? 13.877 0.789 3.190 1.00 85.38 93 LEU A C 1
ATOM 739 O O . LEU A 1 93 ? 12.905 0.038 3.078 1.00 85.38 93 LEU A O 1
ATOM 743 N N . LYS A 1 94 ? 14.896 0.506 4.008 1.00 87.75 94 LYS A N 1
ATOM 744 C CA . LYS A 1 94 ? 14.950 -0.691 4.852 1.00 87.75 94 LYS A CA 1
ATOM 745 C C . LYS A 1 94 ? 13.832 -0.693 5.886 1.00 87.75 94 LYS A C 1
ATOM 747 O O . LYS A 1 94 ? 13.250 -1.749 6.134 1.00 87.75 94 LYS A O 1
ATOM 752 N N . HIS A 1 95 ? 13.496 0.464 6.452 1.00 88.69 95 HIS A N 1
ATOM 753 C CA . HIS A 1 95 ? 12.361 0.585 7.355 1.00 88.69 95 HIS A CA 1
ATOM 754 C C . HIS A 1 95 ? 11.045 0.263 6.640 1.00 88.69 95 HIS A C 1
ATOM 756 O O . HIS A 1 95 ? 10.287 -0.557 7.140 1.00 88.69 95 HIS A O 1
ATOM 762 N N . VAL A 1 96 ? 10.792 0.811 5.449 1.00 88.31 96 VAL A N 1
ATOM 763 C CA . VAL A 1 96 ? 9.559 0.544 4.686 1.00 88.31 96 VAL A CA 1
ATOM 764 C C . VAL A 1 96 ? 9.436 -0.929 4.277 1.00 88.31 96 VAL A C 1
ATOM 766 O O . VAL A 1 96 ? 8.347 -1.497 4.349 1.00 88.31 96 VAL A O 1
ATOM 769 N N . ILE A 1 97 ? 10.534 -1.566 3.860 1.00 86.75 97 ILE A N 1
ATOM 770 C CA . ILE A 1 97 ? 10.507 -2.941 3.336 1.00 86.75 97 ILE A CA 1
ATOM 771 C C . ILE A 1 97 ? 10.513 -3.993 4.455 1.00 86.75 97 ILE A C 1
ATOM 773 O O . ILE A 1 97 ? 9.790 -4.983 4.362 1.00 86.75 97 ILE A O 1
ATOM 777 N N . VAL A 1 98 ? 11.339 -3.807 5.489 1.00 88.19 98 VAL A N 1
ATOM 778 C CA . VAL A 1 98 ? 11.607 -4.818 6.536 1.00 88.19 98 VAL A CA 1
ATOM 779 C C . VAL A 1 98 ? 10.966 -4.447 7.876 1.00 88.19 98 VAL A C 1
ATOM 781 O O . VAL A 1 98 ? 10.908 -5.265 8.794 1.00 88.19 98 VAL A O 1
ATOM 784 N N . GLY A 1 99 ? 10.489 -3.213 8.023 1.00 86.12 99 GLY A N 1
ATOM 785 C CA . GLY A 1 99 ? 9.930 -2.722 9.273 1.00 86.12 99 GLY A CA 1
ATOM 786 C C . GLY A 1 99 ? 8.722 -3.527 9.741 1.00 86.12 99 GLY A C 1
ATOM 787 O O . GLY A 1 99 ? 7.948 -4.090 8.965 1.00 86.12 99 GLY A O 1
ATOM 788 N N . SER A 1 100 ? 8.539 -3.564 11.057 1.00 83.31 100 SER A N 1
ATOM 789 C CA . SER A 1 100 ? 7.387 -4.216 11.668 1.00 83.31 100 SER A CA 1
ATOM 790 C C . SER A 1 100 ? 6.092 -3.483 11.314 1.00 83.31 100 SER A C 1
ATOM 792 O O . SER A 1 100 ? 6.036 -2.252 11.355 1.00 83.31 100 SER A O 1
ATOM 794 N N . ALA A 1 101 ? 5.029 -4.236 11.030 1.00 81.06 101 ALA A N 1
ATOM 795 C CA . ALA A 1 101 ? 3.713 -3.663 10.782 1.00 81.06 101 ALA A CA 1
ATOM 796 C C . ALA A 1 101 ? 3.209 -2.864 11.999 1.00 81.06 101 ALA A C 1
ATOM 798 O O . ALA A 1 101 ? 3.419 -3.253 13.151 1.00 81.06 101 ALA A O 1
ATOM 799 N N . THR A 1 102 ? 2.512 -1.755 11.737 1.00 78.31 102 THR A N 1
ATOM 800 C CA . THR A 1 102 ? 1.890 -0.923 12.775 1.00 78.31 102 THR A CA 1
ATOM 801 C C . THR A 1 102 ? 0.929 -1.745 13.622 1.00 78.31 102 THR A C 1
ATOM 803 O O . THR A 1 102 ? 0.130 -2.523 13.089 1.00 78.31 102 THR A O 1
ATOM 806 N N . ARG A 1 103 ? 0.984 -1.556 14.943 1.00 79.19 103 ARG A N 1
ATOM 807 C CA . ARG A 1 103 ? 0.060 -2.218 15.864 1.00 79.19 103 ARG A CA 1
ATOM 808 C C . ARG A 1 103 ? -1.372 -1.794 15.554 1.00 79.19 103 ARG A C 1
ATOM 810 O O . ARG A 1 103 ? -1.634 -0.639 15.235 1.00 79.19 103 ARG A O 1
ATOM 817 N N . LEU A 1 104 ? -2.288 -2.755 15.628 1.00 79.62 104 LEU A N 1
ATOM 818 C CA . LEU A 1 104 ? -3.706 -2.478 15.479 1.00 79.62 104 LEU A CA 1
ATOM 819 C C . LEU A 1 104 ? -4.189 -1.754 16.739 1.00 79.62 104 LEU A C 1
ATOM 821 O O . LEU A 1 104 ? -4.180 -2.333 17.825 1.00 79.62 104 LEU A O 1
ATOM 825 N N . GLU A 1 105 ? -4.596 -0.503 16.579 1.00 80.06 105 GLU A N 1
ATOM 826 C CA . GLU A 1 105 ? -5.165 0.316 17.646 1.00 80.06 105 GLU A CA 1
ATOM 827 C C . GLU A 1 105 ? -6.666 0.502 17.433 1.00 80.06 105 GLU A C 1
ATOM 829 O O . GLU A 1 105 ? -7.148 0.583 16.299 1.00 80.06 105 GLU A O 1
ATOM 834 N N . SER A 1 106 ? -7.414 0.571 18.534 1.00 79.19 106 SER A N 1
ATOM 835 C CA . SER A 1 106 ? -8.841 0.881 18.490 1.00 79.19 106 SER A CA 1
ATOM 836 C C . SER A 1 106 ? -9.056 2.313 18.036 1.00 79.19 106 SER A C 1
ATOM 838 O O . SER A 1 106 ? -8.592 3.252 18.668 1.00 79.19 106 SER A O 1
ATOM 840 N N . GLN A 1 107 ? -9.802 2.470 16.946 1.00 80.88 107 GLN A N 1
ATOM 841 C CA . GLN A 1 107 ? -10.301 3.765 16.481 1.00 80.88 107 GLN A CA 1
ATOM 842 C C . GLN A 1 107 ? -11.755 3.993 16.914 1.00 80.88 107 GLN A C 1
ATOM 844 O O . GLN A 1 107 ? -12.437 4.860 16.368 1.00 80.88 107 GLN A O 1
ATOM 849 N N . PHE A 1 108 ? -12.256 3.199 17.869 1.00 82.00 108 PHE A N 1
ATOM 850 C CA . PHE A 1 108 ? -13.618 3.344 18.364 1.00 82.00 108 PHE A CA 1
ATOM 851 C C . PHE A 1 108 ? -13.808 4.732 18.983 1.00 82.00 108 PHE A C 1
ATOM 853 O O . PHE A 1 108 ? -13.104 5.118 19.915 1.00 82.00 108 PHE A O 1
ATOM 860 N N . ARG A 1 109 ? -14.784 5.479 18.464 1.00 79.94 109 ARG A N 1
ATOM 861 C CA . ARG A 1 109 ? -15.207 6.774 18.995 1.00 79.94 109 ARG A CA 1
ATOM 862 C C . ARG A 1 109 ? -16.706 6.739 19.215 1.00 79.94 109 ARG A C 1
ATOM 864 O O . ARG A 1 109 ? -17.459 6.381 18.310 1.00 79.94 109 ARG A O 1
ATOM 871 N N . LEU A 1 110 ? -17.134 7.134 20.409 1.00 79.81 110 LEU A N 1
ATOM 872 C CA . LEU A 1 110 ? -18.549 7.300 20.697 1.00 79.81 110 LEU A CA 1
ATOM 873 C C . LEU A 1 110 ? -19.064 8.526 19.940 1.00 79.81 110 LEU A C 1
ATOM 875 O O . LEU A 1 110 ? -18.598 9.640 20.168 1.00 79.81 110 LEU A O 1
ATOM 879 N N . THR A 1 111 ? -20.010 8.320 19.029 1.00 86.25 111 THR A N 1
ATOM 880 C CA . THR A 1 111 ? -20.685 9.404 18.312 1.00 86.25 111 THR A CA 1
ATOM 881 C C . THR A 1 111 ? -22.094 9.583 18.859 1.00 86.25 111 THR A C 1
ATOM 883 O O . THR A 1 111 ? -22.723 8.624 19.307 1.00 86.25 111 THR A O 1
ATOM 886 N N . TYR A 1 112 ? -22.618 10.808 18.802 1.00 84.94 112 TYR A N 1
ATOM 887 C CA . TYR A 1 112 ? -23.966 11.106 19.292 1.00 84.94 112 TYR A CA 1
ATOM 888 C C . TYR A 1 112 ? -25.042 10.248 18.608 1.00 84.94 112 TYR A C 1
ATOM 890 O O . TYR A 1 112 ? -25.926 9.721 19.274 1.00 84.94 112 TYR A O 1
ATOM 898 N N . ILE A 1 113 ? -24.913 10.011 17.298 1.00 86.94 113 ILE A N 1
ATOM 899 C CA . ILE A 1 113 ? -25.824 9.140 16.536 1.00 86.94 113 ILE A CA 1
ATOM 900 C C . ILE A 1 113 ? -25.828 7.714 17.106 1.00 86.94 113 ILE A C 1
ATOM 902 O O . ILE A 1 113 ? -26.887 7.111 17.252 1.00 86.94 113 ILE A O 1
ATOM 906 N N . MET A 1 114 ? -24.661 7.184 17.483 1.00 82.69 114 MET A N 1
ATOM 907 C CA . MET A 1 114 ? -24.563 5.861 18.096 1.00 82.69 114 MET A CA 1
ATOM 908 C C . MET A 1 114 ? -25.236 5.822 19.472 1.00 82.69 114 MET A C 1
ATOM 910 O O . MET A 1 114 ? -25.939 4.862 19.764 1.00 82.69 114 MET A O 1
ATOM 914 N N . ILE A 1 115 ? -25.097 6.875 20.286 1.00 82.00 115 ILE A N 1
ATOM 915 C CA . ILE A 1 115 ? -25.806 6.994 21.573 1.00 82.00 115 ILE A CA 1
ATOM 916 C C . ILE A 1 115 ? -27.320 7.001 21.343 1.00 82.00 115 ILE A C 1
ATOM 918 O O . ILE A 1 115 ? -28.041 6.251 21.992 1.00 82.00 115 ILE A O 1
ATOM 922 N N . MET A 1 116 ? -27.800 7.795 20.385 1.00 79.12 116 MET A N 1
ATOM 923 C CA . MET A 1 116 ? -29.227 7.888 20.064 1.00 79.12 116 MET A CA 1
ATOM 924 C C . MET A 1 116 ? -29.794 6.560 19.550 1.00 79.12 116 MET A C 1
ATOM 926 O O . MET A 1 116 ? -30.906 6.189 19.919 1.00 79.12 116 MET A O 1
ATOM 930 N N . HIS A 1 117 ? -29.038 5.810 18.742 1.00 81.19 117 HIS A N 1
ATOM 931 C CA . HIS A 1 117 ? -29.435 4.463 18.324 1.00 81.19 117 HIS A CA 1
ATOM 932 C C . HIS A 1 117 ? -29.469 3.474 19.492 1.00 81.19 117 HIS A C 1
ATOM 934 O O . HIS A 1 117 ? -30.420 2.707 19.596 1.00 81.19 117 HIS A O 1
ATOM 940 N N . LEU A 1 118 ? -28.476 3.507 20.384 1.00 77.75 118 LEU A N 1
ATOM 941 C CA . LEU A 1 118 ? -28.430 2.620 21.548 1.00 77.75 118 LEU A CA 1
ATOM 942 C C . LEU A 1 118 ? -29.564 2.910 22.538 1.00 77.75 118 LEU A C 1
ATOM 944 O O . LEU A 1 118 ? -30.164 1.978 23.048 1.00 77.75 118 LEU A O 1
ATOM 948 N N . LEU A 1 119 ? -29.915 4.180 22.757 1.00 75.56 119 LEU A N 1
ATOM 949 C CA . LEU A 1 119 ? -31.042 4.565 23.618 1.00 75.56 119 LEU A CA 1
ATOM 950 C C . LEU A 1 119 ? -32.410 4.185 23.034 1.00 75.56 119 LEU A C 1
ATOM 952 O O . LEU A 1 119 ? -33.375 4.066 23.782 1.00 75.56 119 LEU A O 1
ATOM 956 N N . ARG A 1 120 ? -32.503 4.004 21.711 1.00 78.25 120 ARG A N 1
ATOM 957 C CA . ARG A 1 120 ? -33.726 3.541 21.038 1.00 78.25 120 ARG A CA 1
ATOM 958 C C . ARG A 1 120 ? -33.958 2.041 21.217 1.00 78.25 120 ARG A C 1
ATOM 960 O O . ARG A 1 120 ? -35.093 1.589 21.117 1.00 78.25 120 ARG A O 1
ATOM 967 N N . VAL A 1 121 ? -32.890 1.276 21.430 1.00 77.94 121 VAL A N 1
ATOM 968 C CA . VAL A 1 121 ? -32.959 -0.165 21.674 1.00 77.94 121 VAL A CA 1
ATOM 969 C C . VAL A 1 121 ? -33.069 -0.373 23.184 1.00 77.94 121 VAL A C 1
ATOM 971 O O . VAL A 1 121 ? -32.073 -0.289 23.896 1.00 77.94 121 VAL A O 1
ATOM 974 N N . GLU A 1 122 ? -34.280 -0.642 23.681 1.00 63.78 122 GLU A N 1
ATOM 975 C CA . GLU A 1 122 ? -34.572 -0.758 25.125 1.00 63.78 122 GLU A CA 1
ATOM 976 C C . GLU A 1 122 ? -33.705 -1.806 25.857 1.00 63.78 122 GLU A C 1
ATOM 978 O O . GLU A 1 122 ? -33.475 -1.702 27.063 1.00 63.78 122 GLU A O 1
ATOM 983 N N . GLU A 1 123 ? -33.162 -2.784 25.130 1.00 63.34 123 GLU A N 1
ATOM 984 C CA . GLU A 1 123 ? -32.408 -3.917 25.676 1.00 63.34 123 GLU A CA 1
ATOM 985 C C . GLU A 1 123 ? -30.898 -3.653 25.860 1.00 63.34 123 GLU A C 1
ATOM 987 O O . GLU A 1 123 ? -30.236 -4.361 26.621 1.00 63.34 123 GLU A O 1
ATOM 992 N N . LEU A 1 124 ? -30.323 -2.623 25.220 1.00 58.75 124 LEU A N 1
ATOM 993 C CA . LEU A 1 124 ? -28.878 -2.347 25.252 1.00 58.75 124 LEU A CA 1
ATOM 994 C C . LEU A 1 124 ? -28.567 -1.038 25.983 1.00 58.75 124 LEU A C 1
ATOM 996 O O . LEU A 1 124 ? -28.354 0.018 25.388 1.00 58.75 124 LEU A O 1
ATOM 1000 N N . LYS A 1 125 ? -28.445 -1.117 27.311 1.00 64.19 125 LYS A N 1
ATOM 1001 C CA . LYS A 1 125 ? -27.946 0.011 28.109 1.00 64.19 125 LYS A CA 1
ATOM 1002 C C . LYS A 1 125 ? -26.496 0.311 27.714 1.00 64.19 125 LYS A C 1
ATOM 1004 O O . LYS A 1 125 ? -25.638 -0.570 27.773 1.00 64.19 125 LYS A O 1
ATOM 1009 N N . VAL A 1 126 ? -26.209 1.571 27.377 1.00 62.97 126 VAL A N 1
ATOM 1010 C CA . VAL A 1 126 ? -24.883 2.073 26.954 1.00 62.97 126 VAL A CA 1
ATOM 1011 C C . VAL A 1 126 ? -23.711 1.515 27.791 1.00 62.97 126 VAL A C 1
ATOM 1013 O O . VAL A 1 126 ? -22.738 1.065 27.188 1.00 62.97 126 VAL A O 1
ATOM 1016 N N . PRO A 1 127 ? -23.780 1.430 29.138 1.00 61.62 127 PRO A N 1
ATOM 1017 C CA . PRO A 1 127 ? -22.686 0.878 29.943 1.00 61.62 127 PRO A CA 1
ATOM 1018 C C . PRO A 1 127 ? -22.358 -0.589 29.624 1.00 61.62 127 PRO A C 1
ATOM 1020 O O . PRO A 1 127 ? -21.188 -0.961 29.581 1.00 61.62 127 PRO A O 1
ATOM 1023 N N . ILE A 1 128 ? -23.373 -1.416 29.347 1.00 61.12 128 ILE A N 1
ATOM 1024 C CA . ILE A 1 128 ? -23.214 -2.847 29.037 1.00 61.12 128 ILE A CA 1
ATOM 1025 C C . ILE A 1 128 ? -22.529 -3.014 27.681 1.00 61.12 128 ILE A C 1
ATOM 1027 O O . ILE A 1 128 ? -21.601 -3.813 27.554 1.00 61.12 128 ILE A O 1
ATOM 1031 N N . PHE A 1 129 ? -22.918 -2.206 26.689 1.00 66.75 129 PHE A N 1
ATOM 1032 C CA . PHE A 1 129 ? -22.245 -2.178 25.393 1.00 66.75 129 PHE A CA 1
ATOM 1033 C C . PHE A 1 129 ? -20.754 -1.863 25.570 1.00 66.75 129 PHE A C 1
ATOM 1035 O O . PHE A 1 129 ? -19.916 -2.649 25.137 1.00 66.75 129 PHE A O 1
ATOM 1042 N N . PHE A 1 130 ? -20.414 -0.796 26.300 1.00 62.38 130 PHE A N 1
ATOM 1043 C CA . PHE A 1 130 ? -19.024 -0.404 26.555 1.00 62.38 130 PHE A CA 1
ATOM 1044 C C . PHE A 1 130 ? -18.193 -1.487 27.251 1.00 62.38 130 PHE A C 1
ATOM 1046 O O . PHE A 1 130 ? -17.066 -1.736 26.825 1.00 62.38 130 PHE A O 1
ATOM 1053 N N . MET A 1 131 ? -18.738 -2.163 28.269 1.00 60.84 131 MET A N 1
ATOM 1054 C CA . MET A 1 131 ? -18.033 -3.261 28.946 1.00 60.84 131 MET A CA 1
ATOM 1055 C C . MET A 1 131 ? -17.872 -4.504 28.060 1.00 60.84 131 MET A C 1
ATOM 1057 O O . MET A 1 131 ? -16.913 -5.257 28.226 1.00 60.84 131 MET A O 1
ATOM 1061 N N . SER A 1 132 ? -18.784 -4.715 27.107 1.00 61.19 132 SER A N 1
ATOM 1062 C CA . SER A 1 132 ? -18.761 -5.869 26.204 1.00 61.19 132 SER A CA 1
ATOM 1063 C C . SER A 1 132 ? -17.845 -5.704 24.989 1.00 61.19 132 SER A C 1
ATOM 1065 O O . SER A 1 132 ? -17.452 -6.718 24.417 1.00 61.19 132 SER A O 1
ATOM 1067 N N . VAL A 1 133 ? -17.471 -4.475 24.589 1.00 63.31 133 VAL A N 1
ATOM 1068 C CA . VAL A 1 133 ? -16.586 -4.267 23.428 1.00 63.31 133 VAL A CA 1
ATOM 1069 C C . VAL A 1 133 ? -15.140 -4.621 23.812 1.00 63.31 133 VAL A C 1
ATOM 1071 O O . VAL A 1 133 ? -14.458 -3.829 24.475 1.00 63.31 133 VAL A O 1
ATOM 1074 N N . PRO A 1 134 ? -14.598 -5.771 23.360 1.00 57.06 134 PRO A N 1
ATOM 1075 C CA . PRO A 1 134 ? -13.303 -6.263 23.833 1.00 57.06 134 PRO A CA 1
ATOM 1076 C C . PRO A 1 134 ? -12.155 -5.368 23.365 1.00 57.06 134 PRO A C 1
ATOM 1078 O O . PRO A 1 134 ? -11.132 -5.253 24.030 1.00 57.06 134 PRO A O 1
ATOM 1081 N N . PHE A 1 135 ? -12.331 -4.706 22.217 1.00 57.78 135 PHE A N 1
ATOM 1082 C CA . PHE A 1 135 ? -11.275 -3.951 21.551 1.00 57.78 135 PHE A CA 1
ATOM 1083 C C . PHE A 1 135 ? -10.929 -2.621 22.234 1.00 57.78 135 PHE A C 1
ATOM 1085 O O . PHE A 1 135 ? -9.813 -2.133 22.081 1.00 57.78 135 PHE A O 1
ATOM 1092 N N . ILE A 1 136 ? -11.848 -2.061 23.029 1.00 58.41 136 ILE A N 1
ATOM 1093 C CA . ILE A 1 136 ? -11.625 -0.807 23.766 1.00 58.41 136 ILE A CA 1
ATOM 1094 C C . ILE A 1 136 ? -10.619 -1.025 24.912 1.00 58.41 136 ILE A C 1
ATOM 1096 O O . ILE A 1 136 ? -9.729 -0.207 25.115 1.00 58.41 136 ILE A O 1
ATOM 1100 N N . HIS A 1 137 ? -10.690 -2.170 25.598 1.00 52.84 137 HIS A N 1
ATOM 1101 C CA . HIS A 1 137 ? -9.931 -2.447 26.828 1.00 52.84 137 HIS A CA 1
ATOM 1102 C C . HIS A 1 137 ? -8.575 -3.150 26.607 1.00 52.84 137 HIS A C 1
ATOM 1104 O O . HIS A 1 137 ? -7.822 -3.379 27.556 1.00 52.84 137 HIS A O 1
ATOM 1110 N N . ILE A 1 138 ? -8.238 -3.530 25.369 1.00 56.22 138 ILE A N 1
ATOM 1111 C CA . ILE A 1 138 ? -6.990 -4.262 25.071 1.00 56.22 138 ILE A CA 1
ATOM 1112 C C . ILE A 1 138 ? -5.742 -3.377 25.241 1.00 56.22 138 ILE A C 1
ATOM 1114 O O . ILE A 1 138 ? -4.670 -3.900 25.558 1.00 56.22 138 ILE A O 1
ATOM 1118 N N . GLY A 1 139 ? -5.869 -2.056 25.071 1.00 50.62 139 GLY A N 1
ATOM 1119 C CA . GLY A 1 139 ? -4.772 -1.106 25.289 1.00 50.62 139 GLY A CA 1
ATOM 1120 C C . GLY A 1 139 ? -4.337 -1.015 26.755 1.00 50.62 139 GLY A C 1
ATOM 1121 O O . GLY A 1 139 ? -3.141 -1.026 27.038 1.00 50.62 139 GLY A O 1
ATOM 1122 N N . GLU A 1 140 ? -5.292 -1.023 27.689 1.00 50.03 140 GLU A N 1
ATOM 1123 C CA . GLU A 1 140 ? -5.022 -0.809 29.119 1.00 50.03 140 GLU A CA 1
ATOM 1124 C C . GLU A 1 140 ? -4.471 -2.059 29.827 1.00 50.03 140 GLU A C 1
ATOM 1126 O O . GLU A 1 140 ? -3.564 -1.957 30.653 1.00 50.03 140 GLU A O 1
ATOM 1131 N N . ARG A 1 141 ? -4.898 -3.275 29.443 1.00 45.66 141 ARG A N 1
ATOM 1132 C CA . ARG A 1 141 ? -4.420 -4.518 30.094 1.00 45.66 141 ARG A CA 1
ATOM 1133 C C . ARG A 1 141 ? -2.931 -4.830 29.889 1.00 45.66 141 ARG A C 1
ATOM 1135 O O . ARG A 1 141 ? -2.388 -5.676 30.601 1.00 45.66 141 ARG A O 1
ATOM 1142 N N . LYS A 1 142 ? -2.258 -4.222 28.904 1.00 46.66 142 LYS A N 1
ATOM 1143 C CA . LYS A 1 142 ? -0.821 -4.465 28.665 1.00 46.66 142 LYS A CA 1
ATOM 1144 C C . LYS A 1 142 ? 0.100 -3.599 29.525 1.00 46.66 142 LYS A C 1
ATOM 1146 O O . LYS A 1 142 ? 1.241 -4.011 29.730 1.00 46.66 142 LYS A O 1
ATOM 1151 N N . GLN A 1 143 ? -0.367 -2.453 30.023 1.00 42.41 143 GLN A N 1
ATOM 1152 C CA . GLN A 1 143 ? 0.411 -1.606 30.934 1.00 42.41 143 GLN A CA 1
ATOM 1153 C C . GLN A 1 143 ? 0.514 -2.277 32.315 1.00 42.41 143 GLN A C 1
ATOM 1155 O O . GLN A 1 143 ? 1.602 -2.374 32.875 1.00 42.41 143 GLN A O 1
ATOM 1160 N N . ASP A 1 144 ? -0.594 -2.852 32.786 1.00 40.91 144 ASP A N 1
ATOM 1161 C CA . ASP A 1 144 ? -0.731 -3.396 34.143 1.00 40.91 144 ASP A CA 1
ATOM 1162 C C . ASP A 1 144 ? -0.027 -4.756 34.355 1.00 40.91 144 ASP A C 1
ATOM 1164 O O . ASP A 1 144 ? 0.449 -5.089 35.436 1.00 40.91 144 ASP A O 1
ATOM 1168 N N . ARG A 1 145 ? 0.162 -5.555 33.292 1.00 40.56 145 ARG A N 1
ATOM 1169 C CA . ARG A 1 145 ? 0.935 -6.813 33.398 1.00 40.56 145 ARG A CA 1
ATOM 1170 C C . ARG A 1 145 ? 2.449 -6.623 33.516 1.00 40.56 145 ARG A C 1
ATOM 1172 O O . ARG A 1 145 ? 3.133 -7.584 33.856 1.00 40.56 145 ARG A O 1
ATOM 1179 N N . ARG A 1 146 ? 2.991 -5.433 33.226 1.00 39.16 146 ARG A N 1
ATOM 1180 C CA . ARG A 1 146 ? 4.430 -5.157 33.403 1.00 39.16 146 ARG A CA 1
ATOM 1181 C C . ARG A 1 146 ? 4.778 -4.688 34.814 1.00 39.16 146 ARG A C 1
ATOM 1183 O O . ARG A 1 146 ? 5.922 -4.847 35.211 1.00 39.16 146 ARG A O 1
ATOM 1190 N N . SER A 1 147 ? 3.812 -4.171 35.570 1.00 36.25 147 SER A N 1
ATOM 1191 C CA . SER A 1 147 ? 3.984 -3.769 36.973 1.00 36.25 147 SER A CA 1
ATOM 1192 C C . SER A 1 147 ? 3.866 -4.930 37.969 1.00 36.25 147 SER A C 1
ATOM 1194 O O . SER A 1 147 ? 4.296 -4.783 39.105 1.00 36.25 147 SER A O 1
ATOM 1196 N N . ILE A 1 148 ? 3.321 -6.085 37.564 1.00 46.53 148 ILE A N 1
ATOM 1197 C CA . ILE A 1 148 ? 3.023 -7.215 38.473 1.00 46.53 148 ILE A CA 1
ATOM 1198 C C . ILE A 1 148 ? 4.033 -8.379 38.336 1.00 46.53 148 ILE A C 1
ATOM 1200 O O . ILE A 1 148 ? 4.051 -9.303 39.145 1.00 46.53 148 ILE A O 1
ATOM 1204 N N . LEU A 1 149 ? 4.946 -8.326 37.363 1.00 43.50 149 LEU A N 1
ATOM 1205 C CA . LEU A 1 149 ? 6.044 -9.290 37.225 1.00 43.50 149 LEU A CA 1
ATOM 1206 C C . LEU A 1 149 ? 7.367 -8.661 37.677 1.00 43.50 149 LEU A C 1
ATOM 1208 O O . LEU A 1 149 ? 8.193 -8.318 36.844 1.00 43.50 149 LEU A O 1
ATOM 1212 N N . ASN A 1 150 ? 7.536 -8.494 38.992 1.00 42.72 150 ASN A N 1
ATOM 1213 C CA . ASN A 1 150 ? 8.831 -8.619 39.677 1.00 42.72 150 ASN A CA 1
ATOM 1214 C C . ASN A 1 150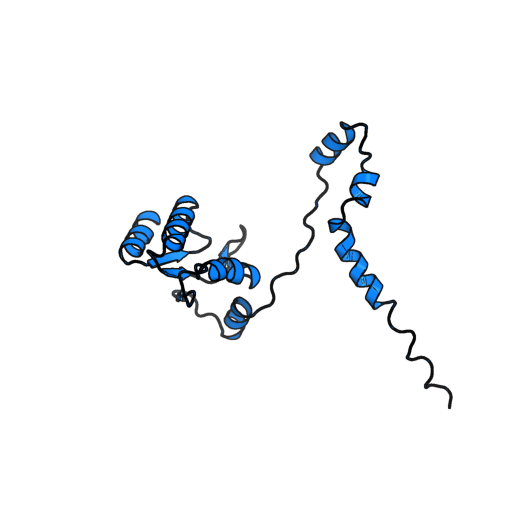 ? 8.651 -8.826 41.202 1.00 42.72 150 ASN A C 1
ATOM 1216 O O . ASN A 1 150 ? 8.864 -7.894 41.974 1.00 42.72 150 ASN A O 1
ATOM 1220 N N . PRO A 1 151 ? 8.299 -10.040 41.673 1.00 38.84 151 PRO A N 1
ATOM 1221 C CA . PRO A 1 151 ? 8.471 -10.399 43.087 1.00 38.84 151 PRO A CA 1
ATOM 1222 C C . PRO A 1 151 ? 9.795 -11.119 43.415 1.00 38.84 151 PRO A C 1
ATOM 1224 O O . PRO A 1 151 ? 9.953 -11.569 44.539 1.00 38.84 151 PRO A O 1
ATOM 1227 N N . PHE A 1 152 ? 10.746 -11.258 42.479 1.00 38.31 152 PHE A N 1
ATOM 1228 C CA . PHE A 1 152 ? 11.916 -12.147 42.649 1.00 38.31 152 PHE A CA 1
ATOM 1229 C C . PHE A 1 152 ? 13.294 -11.458 42.753 1.00 38.31 152 PHE A C 1
ATOM 1231 O O . PHE A 1 152 ? 14.308 -12.083 42.464 1.00 38.31 152 PHE A O 1
ATOM 1238 N N . GLN A 1 153 ? 13.371 -10.194 43.191 1.00 39.47 153 GLN A N 1
ATOM 1239 C CA . GLN A 1 153 ? 14.663 -9.535 43.490 1.00 39.47 153 GLN A CA 1
ATOM 1240 C C . GLN A 1 153 ? 14.709 -8.793 44.840 1.00 39.47 153 GLN A C 1
ATOM 1242 O O . GLN A 1 153 ? 15.401 -7.790 44.979 1.00 39.47 153 GLN A O 1
ATOM 1247 N N . ILE A 1 154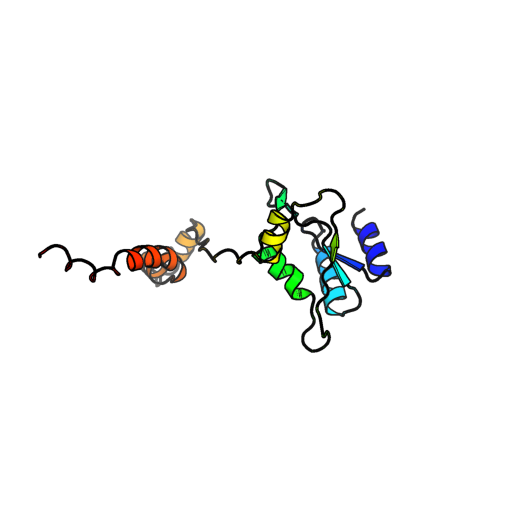 ? 14.011 -9.289 45.865 1.00 39.97 154 ILE A N 1
ATOM 1248 C CA . ILE A 1 154 ? 14.182 -8.804 47.248 1.00 39.97 154 ILE A CA 1
ATOM 1249 C C . ILE A 1 154 ? 14.679 -9.959 48.127 1.00 39.97 154 ILE A C 1
ATOM 1251 O O . ILE A 1 154 ? 14.000 -10.368 49.057 1.00 39.97 154 ILE A O 1
ATOM 1255 N N . GLU A 1 155 ? 15.846 -10.527 47.807 1.00 37.16 155 GLU A N 1
ATOM 1256 C CA . GLU A 1 155 ? 16.551 -11.437 48.731 1.00 37.16 155 GLU A CA 1
ATOM 1257 C C . GLU A 1 155 ? 18.078 -11.503 48.499 1.00 37.16 155 GLU A C 1
ATOM 1259 O O . GLU A 1 155 ? 18.700 -12.530 48.714 1.00 37.16 155 GLU A O 1
ATOM 1264 N N . GLU A 1 156 ? 18.716 -10.397 48.093 1.00 39.34 156 GLU A N 1
ATOM 1265 C CA . GLU A 1 156 ? 20.194 -10.263 48.092 1.00 39.34 156 GLU A CA 1
ATOM 1266 C C . GLU A 1 156 ? 20.645 -8.906 48.662 1.00 39.34 156 GLU A C 1
ATOM 1268 O O . GLU A 1 156 ? 21.537 -8.230 48.159 1.00 39.34 156 GLU A O 1
ATOM 1273 N N . ALA A 1 157 ? 19.997 -8.475 49.745 1.00 41.38 157 ALA A N 1
ATOM 1274 C CA . ALA A 1 157 ? 20.437 -7.321 50.529 1.00 41.38 157 ALA A CA 1
ATOM 1275 C C . ALA A 1 157 ? 20.249 -7.564 52.032 1.00 41.38 157 ALA A C 1
ATOM 1277 O O . ALA A 1 157 ? 19.745 -6.701 52.742 1.00 41.38 157 ALA A O 1
ATOM 1278 N N . LYS A 1 158 ? 20.617 -8.761 52.504 1.00 42.41 158 LYS A N 1
ATOM 1279 C CA . LYS A 1 158 ? 20.925 -9.069 53.910 1.00 42.41 158 LYS A CA 1
ATOM 1280 C C . LYS A 1 158 ? 21.897 -10.253 53.967 1.00 42.41 158 LYS A C 1
ATOM 1282 O O . LYS A 1 158 ? 21.496 -11.370 54.274 1.00 42.41 158 LYS A O 1
ATOM 1287 N N . SER A 1 159 ? 23.166 -9.992 53.669 1.00 37.72 159 SER A N 1
ATOM 1288 C CA . SER A 1 159 ? 24.312 -10.611 54.343 1.00 37.72 159 SER A CA 1
ATOM 1289 C C . SER A 1 159 ? 25.559 -9.771 54.125 1.00 37.72 159 SER A C 1
ATOM 1291 O O . SER A 1 159 ? 25.604 -9.048 53.107 1.00 37.72 159 SER A O 1
#

InterPro domains:
  IPR027417 P-loop containing nucleoside triphosphate hydrolase [G3DSA:3.40.50.300] (1-41)
  IPR027417 P-loop containing nucleoside triphosphate hydrolase [G3DSA:3.40.50.300] (42-105)
  IPR027417 P-loop containing nucleoside triphosphate hydrolase [SSF52540] (7-86)
  IPR050699 ATP-dependent RNA helicase SUPV3-like [PTHR12131] (4-126)

pLDDT: mean 72.9, std 14.44, range [36.25, 89.5]

Foldseek 3Di:
DVVVVQVVQVVVQEHEDDQPDDPVSNVVSLVCQLVVSHAYEYADQWHDPVPDTDGHQLQRLCVVQVSQDDPPPGPDRDYHYHDDPDDDDPVSVCCNPVNDGDDDADPDDDDPVNVVVQVVPVVRDPVNVVVPPPRVCPVPVVVVVVVPPDPDPPPPPDD

Radius of gyration: 24.08 Å; chains: 1; bounding box: 59×38×78 Å

Organism: Rosa chinensis (NCBI:txid74649)